Protein AF-A0ABD0R7J2-F1 (afdb_monomer)

Secondary structure (DSSP, 8-state):
-HHHHHHHH---HHHHHHH-TT----HHHHHHHSPPPPP----B-S-TTTSTT---B----------

Sequence (67 aa):
EYEEWKWYNNPTIVEVLEEFPSLQIPSTLLLTQLPLLQPRYYSISSSPDLHPGEIHLTVAVVSYRPK

Organism: Cirrhinus mrigala (NCBI:txid683832)

Structure (mmCIF, N/CA/C/O backbone):
data_AF-A0ABD0R7J2-F1
#
_entry.id   AF-A0ABD0R7J2-F1
#
loop_
_atom_site.group_PDB
_atom_site.id
_atom_site.type_symbol
_atom_site.label_atom_id
_atom_site.label_alt_id
_atom_site.label_comp_id
_atom_site.label_asym_id
_atom_site.label_entity_id
_atom_site.label_seq_id
_ato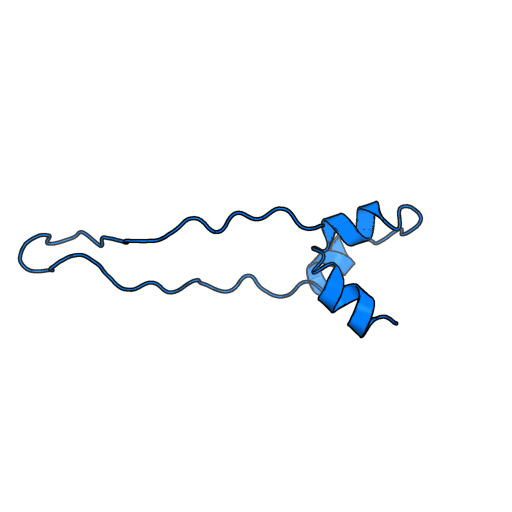m_site.pdbx_PDB_ins_code
_atom_site.Cartn_x
_atom_site.Cartn_y
_atom_site.Cartn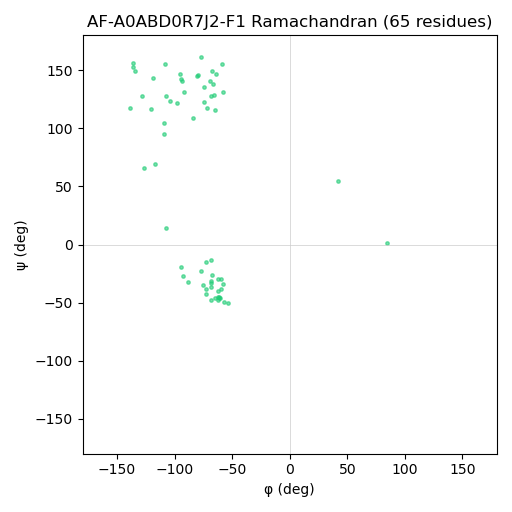_z
_atom_site.occupancy
_atom_site.B_iso_or_equiv
_atom_site.auth_seq_id
_atom_site.auth_comp_id
_atom_site.auth_asym_id
_atom_site.auth_atom_id
_atom_site.pdbx_PDB_model_num
ATOM 1 N N . GLU A 1 1 ? -3.059 13.791 24.202 1.00 86.50 1 GLU A N 1
ATOM 2 C CA . GLU A 1 1 ? -3.812 12.521 24.170 1.00 86.50 1 GLU A CA 1
ATOM 3 C C . GLU A 1 1 ? -3.975 11.934 22.763 1.00 86.50 1 GLU A C 1
ATOM 5 O O . GLU A 1 1 ? -3.138 11.120 22.410 1.00 86.50 1 GLU A O 1
ATOM 10 N N . TYR A 1 2 ? -4.940 12.348 21.919 1.00 90.31 2 TYR A N 1
ATOM 11 C CA . TYR A 1 2 ? -5.131 11.726 20.584 1.00 90.31 2 TYR A CA 1
ATOM 12 C C . TYR A 1 2 ? -3.880 11.768 19.693 1.00 90.31 2 TYR A C 1
ATOM 14 O O . TYR A 1 2 ? -3.474 10.748 19.148 1.00 90.31 2 TYR A O 1
ATOM 22 N N . GLU A 1 3 ? -3.252 12.939 19.556 1.00 93.81 3 GLU A N 1
ATOM 23 C CA . GLU A 1 3 ? -2.061 13.081 18.712 1.00 93.81 3 GLU A CA 1
ATOM 24 C C . GLU A 1 3 ? -0.899 12.212 19.210 1.00 93.81 3 GLU A C 1
ATOM 26 O O . GLU A 1 3 ? -0.236 11.568 18.406 1.00 93.81 3 GLU A O 1
ATOM 31 N N . GLU A 1 4 ? -0.689 12.126 20.526 1.00 93.25 4 GLU A N 1
ATOM 32 C CA . GLU A 1 4 ? 0.357 11.279 21.116 1.00 93.25 4 GLU A CA 1
ATOM 33 C C . GLU A 1 4 ? 0.082 9.795 20.864 1.00 93.25 4 GLU A C 1
ATOM 35 O O . GLU A 1 4 ? 0.976 9.082 20.413 1.00 93.25 4 GLU A O 1
ATOM 40 N N . TRP A 1 5 ? -1.157 9.343 21.086 1.00 91.19 5 TRP A N 1
ATOM 41 C CA . TRP A 1 5 ? -1.576 7.966 20.815 1.00 91.19 5 TRP A CA 1
ATOM 42 C C . TRP A 1 5 ? -1.420 7.615 19.327 1.00 91.19 5 TRP A C 1
ATOM 44 O O . TRP A 1 5 ? -0.827 6.591 18.987 1.00 91.19 5 TRP A O 1
ATOM 54 N N . LYS A 1 6 ? -1.858 8.502 18.424 1.00 90.50 6 LYS A N 1
ATOM 55 C CA . LYS A 1 6 ? -1.750 8.313 16.970 1.00 90.50 6 LYS A CA 1
ATOM 56 C C . LYS A 1 6 ? -0.294 8.204 16.523 1.00 90.50 6 LYS A C 1
ATOM 58 O O . LYS A 1 6 ? 0.032 7.319 15.740 1.00 90.50 6 LYS A O 1
ATOM 63 N N . TRP A 1 7 ? 0.579 9.089 17.006 1.00 89.38 7 TRP A N 1
ATOM 64 C CA . TRP A 1 7 ? 2.000 9.071 16.649 1.00 89.38 7 TRP A CA 1
ATOM 65 C C . TRP A 1 7 ? 2.736 7.861 17.215 1.00 89.38 7 TRP A C 1
ATOM 67 O O . TRP A 1 7 ? 3.618 7.324 16.548 1.00 89.38 7 TRP A O 1
ATOM 77 N N . TYR A 1 8 ? 2.386 7.435 18.428 1.00 88.31 8 TYR A N 1
ATOM 78 C CA . TYR A 1 8 ? 3.038 6.302 19.074 1.00 88.31 8 TYR A CA 1
ATOM 79 C C . TYR A 1 8 ? 2.644 4.962 18.437 1.00 88.31 8 TYR A C 1
ATOM 81 O O . TYR A 1 8 ? 3.513 4.121 18.210 1.00 88.31 8 TYR A O 1
ATOM 89 N N . ASN A 1 9 ? 1.358 4.783 18.122 1.00 89.00 9 ASN A N 1
ATOM 90 C CA . ASN A 1 9 ? 0.820 3.513 17.628 1.00 89.00 9 ASN A CA 1
ATOM 91 C C . ASN A 1 9 ? 0.807 3.417 16.094 1.00 89.00 9 ASN A C 1
ATOM 93 O O . ASN A 1 9 ? 0.888 2.322 15.550 1.00 89.00 9 ASN A O 1
ATOM 97 N N . ASN A 1 10 ? 0.729 4.555 15.392 1.00 91.25 10 ASN A N 1
ATOM 98 C CA . ASN A 1 10 ? 0.531 4.642 13.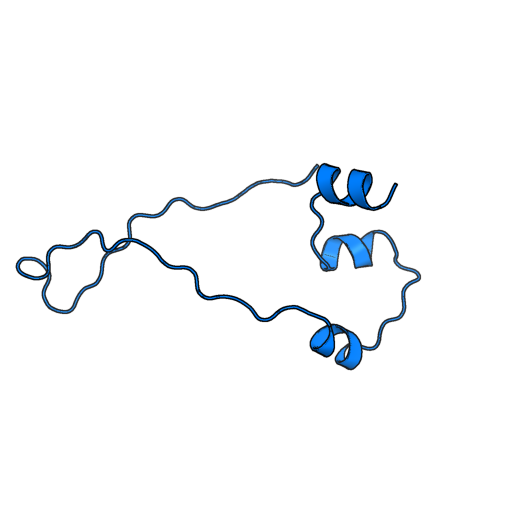940 1.00 91.25 10 ASN A CA 1
ATOM 99 C C . ASN A 1 10 ? -0.519 3.638 13.403 1.00 91.25 10 ASN A C 1
ATOM 101 O O . ASN A 1 10 ? -0.206 2.840 12.512 1.00 91.25 10 ASN A O 1
ATOM 105 N N . PRO A 1 11 ? -1.743 3.647 13.961 1.00 93.31 11 PRO A N 1
ATOM 106 C CA . PRO A 1 11 ? -2.691 2.572 13.748 1.00 93.31 11 PRO A CA 1
ATOM 107 C C . PRO A 1 11 ? -3.392 2.692 12.395 1.00 93.31 11 PRO A C 1
ATOM 109 O O . PRO A 1 11 ? -3.713 3.778 11.900 1.00 93.31 11 PRO A O 1
ATOM 112 N N . THR A 1 12 ? -3.682 1.543 11.812 1.00 93.25 12 THR A N 1
ATOM 113 C CA . THR A 1 12 ? -4.609 1.376 10.701 1.00 93.25 12 THR A CA 1
ATOM 114 C C . THR A 1 12 ? -6.052 1.432 11.200 1.00 93.25 12 THR A C 1
ATOM 116 O O . THR A 1 12 ? -6.344 1.216 12.374 1.00 93.25 12 THR A O 1
ATOM 119 N N . ILE A 1 13 ? -6.998 1.675 10.291 1.00 92.56 13 ILE A N 1
ATOM 120 C CA . ILE A 1 13 ? -8.424 1.684 10.648 1.00 92.56 13 ILE A CA 1
ATOM 121 C C . ILE A 1 13 ? -8.899 0.344 11.227 1.00 92.56 13 ILE A C 1
ATOM 123 O O . ILE A 1 13 ? -9.807 0.326 12.048 1.00 92.56 13 ILE A O 1
ATOM 127 N N . VAL A 1 14 ? -8.287 -0.771 10.820 1.00 91.62 14 VAL A N 1
ATOM 128 C CA . VAL A 1 14 ? -8.638 -2.103 11.327 1.00 91.62 14 VAL A CA 1
ATOM 129 C C . VAL A 1 14 ? -8.243 -2.229 12.796 1.00 91.62 14 VAL A C 1
ATOM 131 O O . VAL A 1 14 ? -9.085 -2.592 13.607 1.00 91.62 14 VAL A O 1
ATOM 134 N N . GLU A 1 15 ? -7.020 -1.830 13.148 1.00 92.88 15 GLU A N 1
ATOM 135 C CA . GLU A 1 15 ? -6.526 -1.858 14.534 1.00 92.88 15 GLU A CA 1
ATOM 136 C C . GLU A 1 15 ? -7.393 -0.985 15.459 1.00 92.88 15 GLU A C 1
ATOM 138 O O . GLU A 1 15 ? -7.731 -1.397 16.564 1.00 92.88 15 GLU A O 1
ATOM 143 N N . VAL A 1 16 ? -7.857 0.176 14.976 1.00 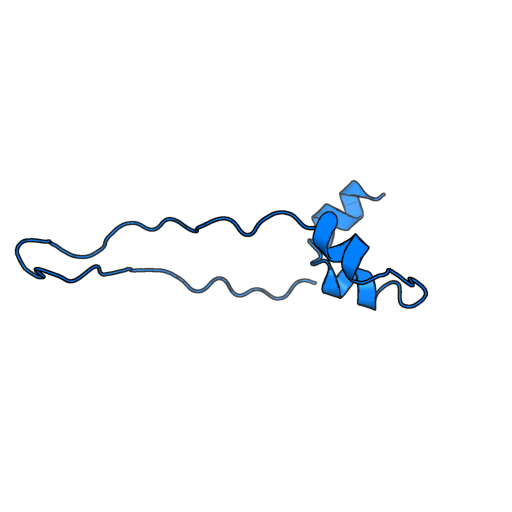92.62 16 VAL A N 1
ATOM 144 C CA . VAL A 1 16 ? -8.801 1.035 15.718 1.00 92.62 16 VAL A CA 1
ATOM 145 C C . VAL A 1 16 ? -10.125 0.309 15.994 1.00 92.62 16 VAL A C 1
ATOM 147 O O . VAL A 1 16 ? -10.660 0.384 17.097 1.00 92.62 16 VAL A O 1
ATOM 150 N N . LEU A 1 17 ? -10.689 -0.379 14.997 1.00 92.94 17 LEU A N 1
ATOM 151 C CA . LEU A 1 17 ? -11.961 -1.096 15.153 1.00 92.94 17 LEU A CA 1
ATOM 152 C C . LEU A 1 17 ? -11.836 -2.302 16.096 1.00 92.94 17 LEU A C 1
ATOM 154 O O . LEU A 1 17 ? -12.796 -2.628 16.793 1.00 92.94 17 LEU A O 1
ATOM 158 N N . GLU A 1 18 ? -10.668 -2.942 16.131 1.00 92.31 18 GLU A N 1
ATOM 159 C CA . GLU A 1 18 ? -10.365 -4.040 17.054 1.00 92.31 18 GLU A CA 1
ATOM 160 C C . GLU A 1 18 ? -10.170 -3.552 18.499 1.00 92.31 18 GLU A C 1
ATOM 162 O O . GLU A 1 18 ? -10.649 -4.205 19.428 1.00 92.31 18 GLU A O 1
ATOM 167 N N . GLU A 1 19 ? -9.529 -2.395 18.702 1.00 92.19 19 GLU A N 1
ATOM 168 C CA . GLU A 1 19 ? -9.338 -1.791 20.031 1.00 92.19 19 GLU A CA 1
ATOM 169 C C . GLU A 1 19 ? -10.659 -1.299 20.648 1.00 92.19 19 GLU A C 1
ATOM 171 O O . GLU A 1 19 ? -10.859 -1.394 21.862 1.00 92.19 19 GLU A O 1
ATOM 176 N N . PHE A 1 20 ? -11.599 -0.836 19.817 1.00 93.44 20 PHE A N 1
ATOM 177 C CA . PHE A 1 20 ? -12.902 -0.320 20.250 1.00 93.44 20 PHE A CA 1
ATOM 178 C C . PHE A 1 20 ? -14.070 -1.173 19.718 1.00 93.44 20 PHE A C 1
ATOM 180 O O . PHE A 1 20 ? -14.874 -0.695 18.912 1.00 93.44 20 PHE A O 1
ATOM 187 N N . PRO A 1 21 ? -14.253 -2.416 20.207 1.00 92.88 21 PRO A N 1
ATOM 188 C CA . PRO A 1 21 ? -15.220 -3.368 19.648 1.00 92.88 21 PRO A CA 1
ATOM 189 C C . PRO A 1 21 ? -16.692 -2.976 19.869 1.00 92.88 21 PRO A C 1
ATOM 191 O O . PRO A 1 21 ? -17.592 -3.555 19.262 1.00 92.88 21 PRO A O 1
ATOM 194 N N . SER A 1 22 ? -16.971 -2.001 20.741 1.00 96.31 22 SER A N 1
ATOM 195 C CA . SER A 1 22 ? -18.323 -1.462 20.941 1.00 96.31 22 SER A CA 1
ATOM 196 C C . SER A 1 22 ? -18.801 -0.593 19.773 1.00 96.31 22 SER A C 1
ATOM 198 O O . SER A 1 22 ? -19.995 -0.300 19.675 1.00 96.31 22 SER A O 1
ATOM 200 N N . LEU A 1 23 ? -17.891 -0.171 18.893 1.00 92.62 23 LEU A N 1
ATOM 201 C CA . LEU A 1 23 ? -18.172 0.727 17.787 1.00 92.62 23 LEU A CA 1
ATOM 202 C C . LEU A 1 23 ? -18.974 0.004 16.694 1.00 92.62 23 LEU A C 1
ATOM 204 O O . LEU A 1 23 ? -18.512 -0.948 16.072 1.00 92.62 23 LEU A O 1
ATOM 208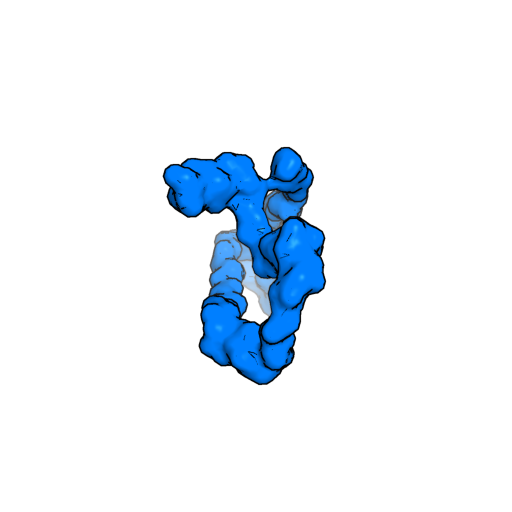 N N . GLN A 1 24 ? -20.187 0.482 16.432 1.00 89.94 24 GLN A N 1
ATOM 209 C CA . GLN A 1 24 ? -21.059 -0.041 15.380 1.00 89.94 24 GLN A CA 1
ATOM 210 C C . GLN A 1 24 ? -21.150 0.996 14.257 1.00 89.94 24 GLN A C 1
ATOM 212 O O . GLN A 1 24 ? -21.942 1.936 14.336 1.00 89.94 24 GLN A O 1
ATOM 217 N N . ILE A 1 25 ? -20.317 0.854 13.221 1.00 90.56 25 ILE A N 1
ATOM 218 C CA . ILE A 1 25 ? -20.292 1.775 12.074 1.00 90.56 25 ILE A CA 1
ATOM 219 C C . ILE A 1 25 ? -20.907 1.098 10.842 1.00 90.56 25 ILE A C 1
ATOM 221 O O . ILE A 1 25 ? -20.446 0.026 10.446 1.00 90.56 25 ILE A O 1
ATOM 225 N N . PRO A 1 26 ? -21.888 1.726 10.167 1.00 95.19 26 PRO A N 1
ATOM 226 C CA . PRO A 1 26 ? -22.331 1.281 8.850 1.00 95.19 26 PRO A CA 1
ATOM 227 C C . PRO A 1 26 ? -21.174 1.275 7.839 1.00 95.19 26 PRO A C 1
ATOM 229 O O . PRO A 1 26 ? -20.479 2.279 7.671 1.00 95.19 26 PRO A O 1
ATOM 232 N N . SER A 1 27 ? -20.999 0.178 7.102 1.00 92.44 27 SER A N 1
ATOM 233 C CA . SER A 1 27 ? -19.911 0.034 6.120 1.00 92.44 27 SER A CA 1
ATOM 234 C C . SER A 1 27 ? -19.927 1.114 5.034 1.00 92.44 27 SER A C 1
ATOM 236 O O . SER A 1 27 ? -18.875 1.571 4.594 1.00 92.44 27 SER A O 1
ATOM 238 N N . THR A 1 28 ? -21.112 1.577 4.636 1.00 95.94 28 THR A N 1
ATOM 239 C CA . THR A 1 28 ? -21.281 2.671 3.674 1.00 95.94 28 THR A CA 1
ATOM 240 C C . THR A 1 28 ? -20.681 3.975 4.185 1.00 95.94 28 THR A C 1
ATOM 242 O O . THR A 1 28 ? -19.947 4.630 3.451 1.00 95.94 28 THR A O 1
ATOM 245 N N . LEU A 1 29 ? -20.932 4.327 5.451 1.00 94.06 29 LEU A N 1
ATOM 246 C CA . LEU A 1 29 ? -20.346 5.513 6.066 1.00 94.06 29 LEU A CA 1
ATOM 247 C C . LEU A 1 29 ? -18.824 5.382 6.101 1.00 94.06 29 LEU A C 1
ATOM 249 O O . LEU A 1 29 ? -18.140 6.292 5.645 1.00 94.06 29 LEU A O 1
ATOM 253 N N . LEU A 1 30 ? -18.299 4.237 6.546 1.00 93.50 30 LEU A N 1
ATOM 254 C CA . LEU A 1 30 ? -16.856 4.001 6.594 1.00 93.50 30 LEU A CA 1
ATOM 255 C C . LEU A 1 30 ? -16.190 4.252 5.232 1.00 93.50 30 LEU A C 1
ATOM 257 O O . LEU A 1 30 ? -15.241 5.028 5.145 1.00 93.50 30 LEU A O 1
ATOM 261 N N . LEU A 1 31 ? -16.729 3.671 4.159 1.00 93.75 31 LEU A N 1
ATOM 262 C CA . LEU A 1 31 ? -16.183 3.824 2.807 1.00 93.75 31 LEU A CA 1
ATOM 263 C C . LEU A 1 31 ? -16.201 5.275 2.306 1.00 93.75 31 LEU A C 1
ATOM 265 O O . LEU A 1 31 ? -15.331 5.651 1.528 1.00 93.75 31 LEU A O 1
ATOM 269 N N . THR A 1 32 ? -17.153 6.096 2.759 1.00 95.50 32 THR A N 1
ATOM 270 C CA . THR A 1 32 ? -17.204 7.524 2.391 1.00 95.50 32 THR A CA 1
ATOM 271 C C . THR A 1 32 ? -16.185 8.386 3.135 1.00 95.50 32 THR A C 1
ATOM 273 O O . THR A 1 32 ? -15.854 9.464 2.652 1.00 95.50 32 THR A O 1
ATOM 276 N N . GLN A 1 33 ? -15.703 7.940 4.301 1.00 94.62 33 GLN A N 1
ATOM 277 C CA . GLN A 1 33 ? -14.750 8.696 5.124 1.00 94.62 33 GLN A CA 1
ATOM 278 C C . GLN A 1 33 ? -13.289 8.309 4.862 1.00 94.62 33 GLN A C 1
ATOM 280 O O . GLN A 1 33 ? -12.382 9.066 5.207 1.00 94.62 33 GLN A O 1
ATOM 285 N N . LEU A 1 34 ? -13.038 7.134 4.275 1.00 94.69 34 LEU A N 1
ATOM 286 C CA . LEU A 1 34 ? -11.681 6.674 3.993 1.00 94.69 34 LEU A CA 1
ATOM 287 C C . LEU A 1 34 ? -11.015 7.514 2.887 1.00 94.69 34 LEU A C 1
ATOM 289 O O . LEU A 1 34 ? -11.653 7.846 1.886 1.00 94.69 34 LEU A O 1
ATOM 293 N N . PRO A 1 35 ? -9.712 7.823 3.020 1.00 95.06 35 PRO A N 1
ATOM 294 C CA . PRO A 1 35 ? -8.974 8.488 1.959 1.00 95.06 35 PRO A CA 1
ATOM 295 C C . PRO A 1 35 ? -8.818 7.569 0.741 1.00 95.06 35 PRO A C 1
ATOM 297 O O . PRO A 1 35 ? -8.693 6.349 0.860 1.00 95.06 35 PRO A O 1
ATOM 300 N N . LEU A 1 36 ? -8.757 8.170 -0.447 1.00 95.75 36 LEU A N 1
ATOM 301 C CA . LEU A 1 36 ? -8.497 7.440 -1.686 1.00 95.75 36 LEU A CA 1
ATOM 302 C C . LEU A 1 36 ? -7.080 6.858 -1.703 1.00 95.75 36 LEU A C 1
ATOM 304 O O . LEU A 1 36 ? -6.104 7.538 -1.368 1.00 95.75 36 LEU A O 1
ATOM 308 N N . LEU A 1 37 ? -6.963 5.617 -2.178 1.00 96.31 37 LEU A N 1
ATOM 309 C CA . LEU A 1 37 ? -5.679 4.947 -2.338 1.00 96.31 37 LEU A CA 1
ATOM 310 C C . LEU A 1 37 ? -4.825 5.664 -3.395 1.00 96.31 37 LEU A C 1
ATOM 312 O O . LEU A 1 37 ? -5.170 5.695 -4.573 1.00 96.31 37 LEU A O 1
ATOM 316 N N . GLN A 1 38 ? -3.689 6.215 -2.969 1.00 97.81 38 GLN A N 1
ATOM 317 C CA . GLN A 1 38 ? -2.783 6.950 -3.853 1.00 97.81 38 GLN A CA 1
ATOM 318 C C . GLN A 1 38 ? -1.876 6.008 -4.670 1.00 97.81 38 GLN A C 1
ATOM 320 O O . GLN A 1 38 ? -1.426 4.986 -4.136 1.00 97.81 38 GLN A O 1
ATOM 325 N N . PRO A 1 39 ? -1.539 6.334 -5.931 1.00 97.56 39 PRO A N 1
ATOM 326 C CA . PRO A 1 39 ? -0.515 5.603 -6.676 1.00 97.56 39 PRO A CA 1
ATOM 327 C C . PRO A 1 39 ? 0.863 5.759 -6.014 1.00 97.56 39 PRO A C 1
ATOM 329 O O . PRO A 1 39 ? 1.173 6.799 -5.432 1.00 97.56 39 PRO A O 1
ATOM 332 N N . ARG A 1 40 ? 1.702 4.720 -6.096 1.00 97.12 40 ARG A N 1
ATOM 333 C CA . ARG A 1 40 ? 3.101 4.766 -5.640 1.00 97.12 40 ARG A CA 1
ATOM 334 C C . ARG A 1 40 ? 4.013 4.870 -6.856 1.00 97.12 40 ARG A C 1
ATOM 336 O O . ARG A 1 40 ? 3.953 4.024 -7.743 1.00 97.12 40 ARG A O 1
ATOM 343 N N . TYR A 1 41 ? 4.836 5.912 -6.886 1.00 96.69 41 TYR A N 1
ATOM 344 C CA . TYR A 1 41 ? 5.793 6.157 -7.960 1.00 96.69 41 TYR A CA 1
ATOM 345 C C . TYR A 1 41 ? 7.152 5.559 -7.608 1.00 96.69 41 TYR A C 1
ATOM 347 O O . TYR A 1 41 ? 7.601 5.649 -6.466 1.00 96.69 41 TYR A O 1
ATOM 355 N N . TYR A 1 42 ? 7.806 4.982 -8.610 1.00 97.56 42 TYR A N 1
ATOM 356 C CA . TYR A 1 42 ? 9.118 4.363 -8.488 1.00 97.56 42 TYR A CA 1
ATOM 357 C C . TYR A 1 42 ? 9.996 4.765 -9.669 1.00 97.56 42 TYR A C 1
ATOM 359 O O . TYR A 1 42 ? 9.497 5.042 -10.761 1.00 97.56 42 TYR A O 1
ATOM 367 N N . SER A 1 43 ? 11.307 4.779 -9.447 1.00 97.06 43 SER A N 1
ATOM 368 C CA . SER A 1 43 ? 12.284 5.003 -10.510 1.00 97.06 43 SER A CA 1
ATOM 369 C C . SER A 1 43 ? 12.408 3.763 -11.391 1.00 97.06 43 SER A C 1
ATOM 371 O O . SER A 1 43 ? 12.525 2.648 -10.883 1.00 97.06 43 SER A O 1
ATOM 373 N N . ILE A 1 44 ? 12.425 3.972 -12.707 1.00 97.62 44 ILE A N 1
ATOM 374 C CA . ILE A 1 44 ? 12.689 2.914 -13.686 1.00 97.62 44 ILE A CA 1
ATOM 375 C C . ILE A 1 44 ? 14.153 2.485 -13.557 1.00 97.62 44 ILE A C 1
ATOM 377 O O . ILE A 1 44 ? 15.049 3.331 -13.589 1.00 97.62 44 ILE A O 1
ATOM 381 N N . SER A 1 45 ? 14.391 1.181 -13.405 1.00 97.44 45 SER A N 1
ATOM 382 C CA . SER A 1 45 ? 15.733 0.595 -13.282 1.00 97.44 45 SER A CA 1
ATOM 383 C C . SER A 1 45 ? 16.196 -0.175 -14.527 1.00 97.44 45 SER A C 1
ATOM 385 O O . SER A 1 45 ? 17.192 -0.892 -14.461 1.00 97.44 45 SER A O 1
ATOM 387 N N . SER A 1 46 ? 15.516 0.001 -15.667 1.00 97.44 46 SER A N 1
ATOM 388 C CA . SER A 1 46 ? 15.892 -0.541 -16.982 1.00 97.44 46 SER A CA 1
ATOM 389 C C . SER A 1 46 ? 16.402 0.535 -17.948 1.00 97.44 46 SER A C 1
ATOM 391 O O . SER A 1 46 ? 16.052 1.710 -17.846 1.00 97.44 46 SER A O 1
ATOM 393 N N . SER A 1 47 ? 17.217 0.119 -18.924 1.00 96.81 47 SER A N 1
ATOM 394 C CA . SER A 1 47 ? 17.550 0.925 -20.108 1.00 96.81 47 SER A CA 1
ATOM 395 C C . SER A 1 47 ? 16.576 0.608 -21.253 1.00 96.81 47 SER A C 1
ATOM 397 O O . SER A 1 47 ? 16.409 -0.575 -21.559 1.00 96.81 47 SER A O 1
ATOM 399 N N . PRO A 1 48 ? 15.972 1.612 -21.921 1.00 96.19 48 PRO A N 1
ATOM 400 C CA . PRO A 1 48 ? 15.042 1.384 -23.030 1.0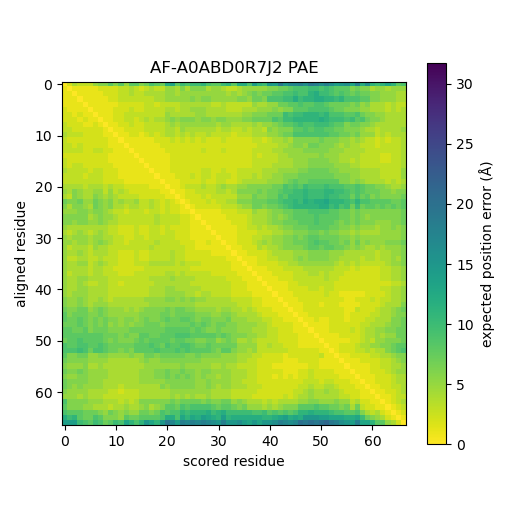0 96.19 48 PRO A CA 1
ATOM 401 C C . PRO A 1 48 ? 15.717 0.786 -24.273 1.00 96.19 48 PRO A C 1
ATOM 403 O O . PRO A 1 48 ? 15.060 0.077 -25.031 1.00 96.19 48 PRO A O 1
ATOM 406 N N . ASP A 1 49 ? 17.018 1.029 -24.462 1.00 97.31 49 ASP A N 1
ATOM 407 C CA . ASP A 1 49 ? 17.779 0.497 -25.600 1.00 97.31 49 ASP A CA 1
ATOM 408 C C . ASP A 1 49 ? 18.089 -0.996 -25.429 1.00 97.31 49 ASP A C 1
ATOM 410 O O . ASP A 1 49 ? 18.114 -1.751 -26.399 1.00 97.31 49 ASP A O 1
ATOM 414 N N . LEU A 1 50 ? 18.330 -1.426 -24.184 1.00 97.38 50 LEU A N 1
ATOM 415 C CA . LEU A 1 50 ? 18.657 -2.816 -23.855 1.00 97.38 50 LEU A CA 1
ATOM 416 C C . LEU A 1 50 ? 17.405 -3.665 -23.590 1.00 97.38 50 LEU A C 1
ATOM 418 O O . LEU A 1 50 ? 17.403 -4.857 -23.885 1.00 97.38 50 LEU A O 1
ATOM 422 N N . HIS A 1 51 ? 16.349 -3.054 -23.045 1.00 97.31 51 HIS A N 1
ATOM 423 C CA . HIS A 1 51 ? 15.103 -3.715 -22.651 1.00 97.31 51 HIS A CA 1
ATOM 424 C C . HIS A 1 51 ? 13.8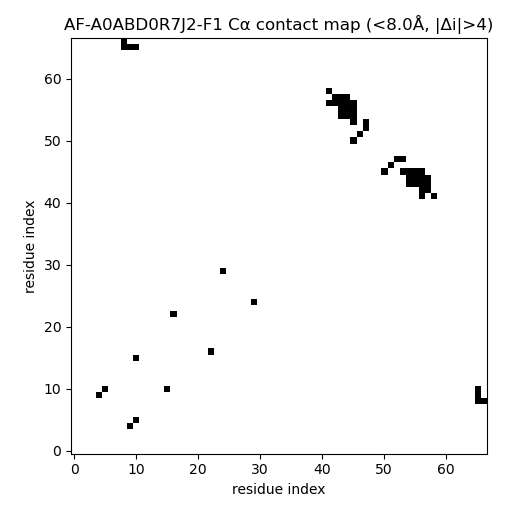78 -3.032 -23.289 1.00 97.31 51 HIS A C 1
ATOM 426 O O . HIS A 1 51 ? 13.054 -2.437 -22.585 1.00 97.31 51 HIS A O 1
ATOM 432 N N . PRO A 1 52 ? 13.736 -3.079 -24.628 1.00 96.62 52 PRO A N 1
ATOM 433 C CA . PRO A 1 52 ? 12.604 -2.462 -25.308 1.00 96.62 52 PRO A CA 1
ATOM 434 C C . PRO A 1 52 ? 11.289 -3.160 -24.932 1.00 96.62 52 PRO A C 1
ATOM 436 O O . PRO A 1 52 ? 11.161 -4.376 -25.042 1.00 96.62 52 PRO A O 1
ATOM 439 N N . GLY A 1 53 ? 10.287 -2.381 -24.516 1.00 96.88 53 GLY A N 1
ATOM 440 C CA . GLY A 1 53 ? 8.967 -2.894 -24.122 1.00 96.88 53 GLY A CA 1
ATOM 441 C C . GLY A 1 53 ? 8.864 -3.377 -22.671 1.00 96.88 53 GLY A C 1
ATOM 442 O O . GLY A 1 53 ? 7.786 -3.802 -22.259 1.00 96.88 53 GLY A O 1
ATOM 443 N N . GLU A 1 54 ? 9.937 -3.267 -21.883 1.00 97.62 54 GLU A N 1
ATOM 444 C CA . GLU A 1 54 ? 9.960 -3.658 -20.473 1.00 97.62 54 GLU A CA 1
ATOM 445 C C . GLU A 1 54 ? 10.270 -2.472 -19.548 1.00 97.62 54 GLU A C 1
ATOM 447 O O . GLU A 1 54 ? 11.101 -1.611 -19.841 1.00 97.62 54 GLU A O 1
ATOM 452 N N . ILE A 1 55 ? 9.631 -2.455 -18.376 1.00 97.44 55 ILE A N 1
ATOM 453 C CA . ILE A 1 55 ? 9.916 -1.502 -17.298 1.00 97.44 55 ILE A CA 1
ATOM 454 C C . ILE A 1 55 ? 10.337 -2.306 -16.076 1.00 97.44 55 ILE A C 1
ATOM 456 O O . ILE A 1 55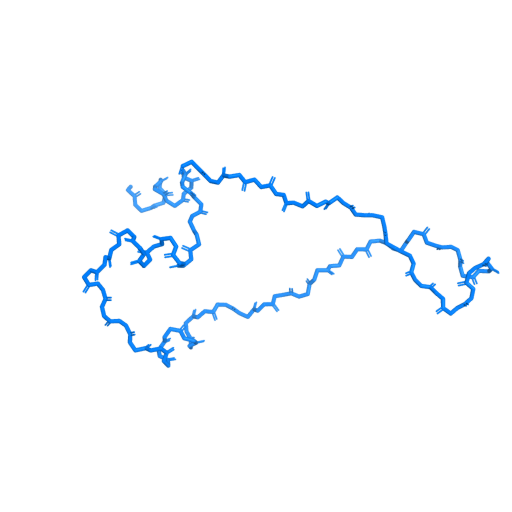 ? 9.549 -3.089 -15.544 1.00 97.44 55 ILE A O 1
ATOM 460 N N . HIS A 1 56 ? 11.578 -2.120 -15.631 1.00 98.00 56 HIS A N 1
ATOM 461 C CA . HIS A 1 56 ? 12.078 -2.772 -14.422 1.00 98.00 56 HIS A CA 1
ATOM 462 C C . HIS A 1 56 ? 11.942 -1.841 -13.220 1.00 98.00 56 HIS A C 1
ATOM 464 O O . HIS A 1 56 ? 12.058 -0.619 -13.344 1.00 98.00 56 HIS A O 1
ATOM 470 N N . LEU A 1 57 ? 11.694 -2.436 -12.054 1.00 97.62 57 LEU A N 1
ATOM 471 C CA . LEU A 1 57 ? 11.590 -1.746 -10.775 1.00 97.62 57 LEU A CA 1
ATOM 472 C C . LEU A 1 57 ? 12.511 -2.420 -9.759 1.00 97.62 57 LEU A C 1
ATOM 474 O O . LEU A 1 57 ? 12.414 -3.625 -9.530 1.00 97.62 57 LEU A O 1
ATOM 478 N N . THR A 1 58 ? 13.357 -1.628 -9.104 1.00 97.12 58 THR A N 1
ATOM 479 C CA . THR A 1 58 ? 14.185 -2.082 -7.978 1.00 97.12 58 THR A CA 1
ATOM 480 C C . THR A 1 58 ? 13.653 -1.448 -6.702 1.00 97.12 58 THR A C 1
ATOM 482 O O . THR A 1 58 ? 13.846 -0.256 -6.468 1.00 97.12 58 THR A O 1
ATOM 485 N N . VAL A 1 59 ? 12.949 -2.232 -5.885 1.00 97.06 59 VAL A N 1
ATOM 486 C CA . VAL A 1 59 ? 12.229 -1.736 -4.703 1.00 97.06 59 VAL A CA 1
ATOM 487 C C . VAL A 1 59 ? 12.478 -2.624 -3.489 1.00 97.06 59 VAL A C 1
ATOM 489 O O . VAL A 1 59 ? 12.679 -3.830 -3.619 1.00 97.06 59 VAL A O 1
ATOM 492 N N . ALA A 1 60 ? 12.444 -2.028 -2.298 1.00 96.94 60 ALA A N 1
ATOM 493 C CA . ALA A 1 60 ? 12.453 -2.761 -1.038 1.00 96.94 60 ALA A CA 1
ATOM 494 C C . ALA A 1 60 ? 11.017 -2.982 -0.543 1.00 96.94 60 ALA A C 1
ATOM 496 O O . ALA A 1 60 ? 10.166 -2.097 -0.658 1.00 96.94 60 ALA A O 1
ATOM 497 N N . VAL A 1 61 ? 10.754 -4.152 0.040 1.00 95.38 61 VAL A N 1
ATOM 498 C CA . VAL A 1 61 ? 9.469 -4.441 0.685 1.00 95.38 61 VAL A CA 1
ATOM 499 C C . VAL A 1 61 ? 9.408 -3.700 2.018 1.00 95.38 61 VAL A C 1
ATOM 501 O O . VAL A 1 61 ? 10.256 -3.902 2.885 1.00 95.38 61 VAL A O 1
ATOM 504 N N . VAL A 1 62 ? 8.390 -2.857 2.198 1.00 93.50 62 VAL A N 1
ATOM 505 C CA . VAL A 1 62 ? 8.117 -2.215 3.489 1.00 93.50 62 VAL A CA 1
ATOM 506 C C . VAL A 1 62 ? 7.304 -3.184 4.337 1.00 93.50 62 VAL A C 1
ATOM 508 O O . VAL A 1 62 ? 6.134 -3.431 4.059 1.00 93.50 62 VAL A O 1
ATOM 511 N N . SER A 1 63 ? 7.936 -3.741 5.366 1.00 93.31 63 SER A N 1
ATOM 512 C CA . SER A 1 63 ? 7.295 -4.617 6.343 1.00 93.31 63 SER A CA 1
ATOM 513 C C . SER A 1 63 ? 7.805 -4.258 7.730 1.00 93.31 63 SER A C 1
ATOM 515 O O . SER A 1 63 ? 8.992 -4.404 8.017 1.00 93.31 63 SER A O 1
ATOM 517 N N . TYR A 1 64 ? 6.907 -3.806 8.595 1.00 89.19 64 TYR A N 1
ATOM 518 C CA . TYR A 1 64 ? 7.182 -3.543 10.002 1.00 89.19 64 TYR A CA 1
ATOM 519 C C . TYR A 1 64 ? 6.033 -4.103 10.837 1.00 89.19 64 TYR A C 1
ATOM 521 O O . TYR A 1 64 ? 4.923 -4.277 10.336 1.00 89.19 64 TYR A O 1
ATOM 529 N N . ARG A 1 65 ? 6.307 -4.408 12.105 1.00 80.50 65 ARG A N 1
ATOM 530 C CA . ARG A 1 65 ? 5.252 -4.684 13.077 1.00 80.50 65 ARG A CA 1
ATOM 531 C C . ARG A 1 65 ? 5.006 -3.404 13.870 1.00 80.50 65 ARG A C 1
ATOM 533 O O . ARG A 1 65 ? 5.981 -2.898 14.436 1.00 80.50 65 ARG A O 1
ATOM 540 N N . PRO A 1 66 ? 3.777 -2.864 13.878 1.00 74.25 66 PRO A N 1
ATOM 541 C CA . PRO A 1 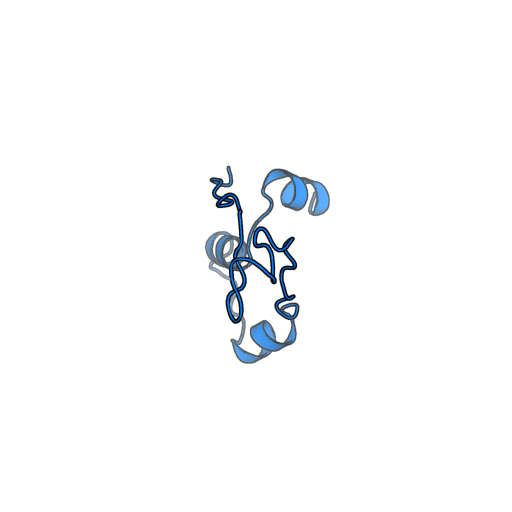66 ? 3.418 -1.857 14.864 1.00 74.25 66 PRO A CA 1
ATOM 542 C C . PRO A 1 66 ? 3.590 -2.449 16.273 1.00 74.25 66 PRO A C 1
ATOM 544 O O . PRO A 1 66 ? 3.657 -3.673 16.436 1.00 74.25 66 PRO A O 1
ATOM 547 N N . LYS A 1 67 ? 3.804 -1.573 17.256 1.00 60.09 67 LYS A N 1
ATOM 548 C CA . LYS A 1 67 ? 3.987 -1.975 18.655 1.00 60.09 67 LYS A CA 1
ATOM 549 C C . LYS A 1 67 ? 2.678 -2.410 19.286 1.00 60.09 67 LYS A C 1
ATOM 551 O O . LYS A 1 67 ? 1.647 -1.813 18.923 1.00 60.09 67 LYS A O 1
#

InterPro domains:
  IPR003097 Sulfite reductase [NADPH] flavoprotein alpha-component-like, FAD-binding [PF00667] (1-65)
  IPR017938 Riboflavin synthase-like beta-barrel [SSF63380] (1-65)
  IPR023173 NADPH-cytochrome p450 reductase, FAD-binding, alpha-helical domain superfamily [G3DSA:1.20.990.10] (1-31)
  IPR050607 Nitric Oxide Synthase (NOS) [PTHR43410] (1-66)

pLDDT: mean 93.32, std 5.75, range [60.09, 98.0]

Mean predicted aligned error: 4.5 Å

Solvent-accessible surface area (backbone atoms only — not comparable to full-atom values): 4744 Å² total; per-residue (Å²): 106,71,68,57,53,45,69,73,44,64,69,52,75,65,57,50,49,67,75,42,71,86,67,84,75,60,67,70,59,52,66,73,71,54,80,80,89,74,88,84,88,78,69,74,68,56,54,64,91,83,37,70,98,59,85,40,75,80,82,80,86,89,82,82,79,74,122

Foldseek 3Di:
DVVVCCVQQVDDPVVVCVVVVVDDDDPVVVVVPDDDDDDDDFDFPDDCVVDPPDTDGDDDDDDDDGD

Radius of gyration: 19.37 Å; Cα contacts (8 Å, |Δi|>4): 29; chains: 1; bounding box: 41×18×50 Å